Protein AF-A0A961IAD7-F1 (afdb_monomer)

Secondary structure (DSSP, 8-state):
-HHHHHHHHHHHHHHHHHHHHHHHHHHHHHHHHHHHHHHHHHHHHHHHHHHTT-TTPPPGGGSS-HHHHHHHHHHHHHHHHHHHHHTT-HHHHHHHHHHHHHHHHHHHHHHHHHHHHHHHHHHHHHTT-

Solvent-accessible surface area (backbone atoms only — not comparable to full-atom values): 6923 Å² total; per-residue (Å²): 113,69,70,58,54,55,51,51,53,50,51,58,56,48,61,59,45,51,58,50,65,59,45,52,60,53,54,53,57,50,49,56,51,51,62,45,46,72,52,49,54,32,45,53,51,35,51,54,36,47,74,72,68,39,84,78,54,67,54,54,73,71,53,51,60,65,70,58,53,52,51,37,53,48,33,41,51,52,14,49,51,23,40,58,50,14,74,79,43,34,85,73,29,36,61,62,12,49,53,31,41,51,51,24,52,55,48,48,54,59,52,64,47,40,37,57,50,53,53,51,53,58,58,54,58,57,79,76,107

Mean predicted aligned error: 7.11 Å

Sequence (129 aa):
NRTNYDATALIIALDRYILPILILPIACVLSLIQAMLFKIVPFLTWLHLFQSGFGSAPHVRAQIPARLIQLQVLLFLLSLLGLILSLVDATTWFRPAMVMLILNWSCLFGLLLRPGWIYYRIKSQEAST

Foldseek 3Di:
DVVVVVVVVVVVVCVLLPVLVVVLVVLVVVVVVLVVLLVVLLVVLQVVCVVVVNPVRPDSCVQFDPVLVVVLVVLSVQLNVLSVVCNVPSPPRVVVSVVSSVVSVVSSVVRSVRSVVSSVVVVVVVVVD

Radius of gyration: 21.78 Å; Cα contacts (8 Å, |Δi|>4): 88; chains: 1; bounding box: 54×23×69 Å

pLDDT: mean 85.44, std 9.65, range [55.59, 95.56]

Structure (mmCIF, N/CA/C/O backbone):
data_AF-A0A961IAD7-F1
#
_entry.id   AF-A0A961IAD7-F1
#
loop_
_atom_site.group_PDB
_atom_site.id
_atom_site.type_symbol
_atom_site.label_atom_id
_atom_site.label_alt_id
_atom_site.label_comp_id
_atom_site.label_asym_id
_atom_site.label_entity_id
_atom_site.label_seq_id
_atom_site.pdbx_PDB_ins_code
_atom_site.Cartn_x
_atom_site.Cartn_y
_atom_site.Cartn_z
_atom_site.occupancy
_atom_site.B_iso_or_equiv
_atom_site.auth_seq_id
_atom_site.auth_comp_id
_atom_site.auth_asym_id
_atom_site.auth_atom_id
_atom_site.pdbx_PDB_model_num
ATOM 1 N N . ASN A 1 1 ? 22.809 11.027 -40.689 1.00 61.62 1 ASN A N 1
ATOM 2 C CA . ASN A 1 1 ? 21.447 10.446 -40.690 1.00 61.62 1 ASN A CA 1
ATOM 3 C C . ASN A 1 1 ? 21.311 9.268 -39.719 1.00 61.62 1 ASN A C 1
ATOM 5 O O . ASN A 1 1 ? 20.435 9.339 -38.879 1.00 61.62 1 ASN A O 1
ATOM 9 N N . ARG A 1 2 ? 22.197 8.249 -39.729 1.00 62.31 2 ARG A N 1
ATOM 10 C CA . ARG A 1 2 ? 22.192 7.128 -38.747 1.00 62.31 2 ARG A CA 1
ATOM 11 C C . ARG A 1 2 ? 22.160 7.557 -37.269 1.00 62.31 2 ARG A C 1
ATOM 13 O O . ARG A 1 2 ? 21.325 7.074 -36.524 1.00 62.31 2 ARG A O 1
ATOM 20 N N . THR A 1 3 ? 22.963 8.552 -36.898 1.00 66.12 3 THR A N 1
ATOM 2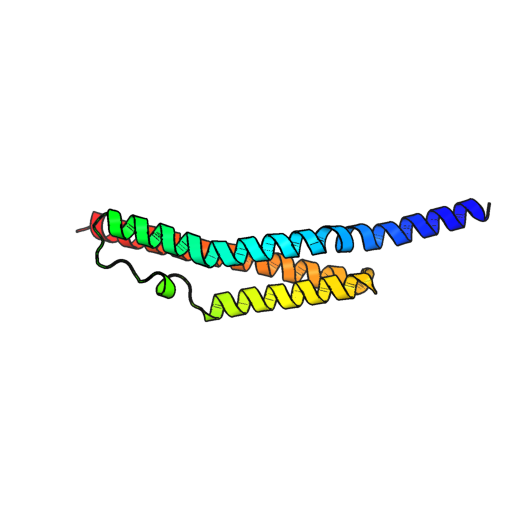1 C CA . THR A 1 3 ? 23.034 9.081 -35.524 1.00 66.12 3 THR A CA 1
ATOM 22 C C . THR A 1 3 ? 21.705 9.634 -34.988 1.00 66.12 3 THR A C 1
ATOM 24 O O . THR A 1 3 ? 21.449 9.540 -33.794 1.00 66.12 3 THR A O 1
ATOM 27 N N . ASN A 1 4 ? 20.829 10.165 -35.854 1.00 71.38 4 ASN A N 1
ATOM 28 C CA . ASN A 1 4 ? 19.493 10.634 -35.455 1.00 71.38 4 ASN A CA 1
ATOM 29 C C . ASN A 1 4 ? 18.497 9.477 -35.254 1.00 71.38 4 ASN A C 1
ATOM 31 O O . ASN A 1 4 ? 17.604 9.572 -34.413 1.00 71.38 4 ASN A O 1
ATOM 35 N N . TYR A 1 5 ? 18.649 8.371 -35.989 1.00 71.00 5 TYR A N 1
ATOM 36 C CA . TYR A 1 5 ? 17.812 7.180 -35.797 1.00 71.00 5 TYR A CA 1
ATOM 37 C C . TYR A 1 5 ? 18.189 6.432 -34.512 1.00 71.00 5 TYR A C 1
ATOM 39 O O . TYR A 1 5 ? 17.307 5.993 -33.780 1.00 71.00 5 TYR A O 1
ATOM 47 N N . ASP A 1 6 ? 19.480 6.377 -34.179 1.00 78.75 6 ASP A N 1
ATOM 48 C CA . ASP A 1 6 ? 19.948 5.759 -32.932 1.00 78.75 6 ASP A CA 1
ATOM 49 C C . ASP A 1 6 ? 19.483 6.559 -31.701 1.00 78.75 6 ASP A C 1
ATOM 51 O O . ASP A 1 6 ? 19.021 5.985 -30.714 1.00 78.75 6 ASP A O 1
ATOM 55 N N . ALA A 1 7 ? 19.516 7.896 -31.782 1.00 79.19 7 ALA A N 1
ATOM 56 C CA . ALA A 1 7 ? 19.036 8.770 -30.711 1.00 79.19 7 ALA A CA 1
ATOM 57 C C . ALA A 1 7 ? 17.518 8.655 -30.485 1.00 79.19 7 ALA A C 1
ATOM 59 O O . ALA A 1 7 ? 17.065 8.594 -29.344 1.00 79.19 7 ALA A O 1
ATOM 60 N N . THR A 1 8 ? 16.719 8.587 -31.553 1.00 81.31 8 THR A N 1
ATOM 61 C CA . THR A 1 8 ? 15.257 8.440 -31.426 1.00 81.31 8 THR A CA 1
ATOM 62 C C . THR A 1 8 ? 14.864 7.066 -30.881 1.00 81.31 8 THR A C 1
ATOM 64 O O . THR A 1 8 ? 13.988 6.987 -30.019 1.00 81.31 8 THR A O 1
ATOM 67 N N . ALA A 1 9 ? 15.552 5.995 -31.289 1.00 80.12 9 ALA A N 1
ATOM 68 C CA . ALA A 1 9 ? 15.349 4.657 -30.732 1.00 80.12 9 ALA A CA 1
ATOM 69 C C . ALA A 1 9 ? 15.685 4.593 -29.231 1.00 80.12 9 ALA A C 1
ATOM 71 O O . ALA A 1 9 ? 14.928 4.004 -28.457 1.00 80.12 9 ALA A O 1
ATOM 72 N N . LEU A 1 10 ? 16.773 5.247 -28.808 1.00 80.81 10 LEU A N 1
ATOM 73 C CA . LEU A 1 10 ? 17.164 5.340 -27.400 1.00 80.81 10 LEU A CA 1
ATOM 74 C C . LEU A 1 10 ? 16.103 6.066 -26.558 1.00 80.81 10 LEU A C 1
ATOM 76 O O . LEU A 1 10 ? 15.742 5.587 -25.487 1.00 80.81 10 LEU A O 1
ATOM 80 N N . ILE A 1 11 ? 15.582 7.197 -27.043 1.00 82.12 11 ILE A N 1
ATOM 81 C CA . ILE A 1 11 ? 14.569 7.991 -26.329 1.00 82.12 11 ILE A CA 1
ATOM 82 C C . ILE A 1 11 ? 13.275 7.187 -26.145 1.00 82.12 11 ILE A C 1
ATOM 84 O O . ILE A 1 11 ? 12.723 7.156 -25.048 1.00 82.12 11 ILE A O 1
ATOM 88 N N . ILE A 1 12 ? 12.822 6.488 -27.190 1.00 79.88 12 ILE A N 1
ATOM 89 C CA . ILE A 1 12 ? 11.610 5.653 -27.141 1.00 79.88 12 ILE A CA 1
ATOM 90 C C . ILE A 1 12 ? 11.795 4.458 -26.196 1.00 79.88 12 ILE A C 1
ATOM 92 O O . ILE A 1 12 ? 10.866 4.080 -25.481 1.00 79.88 12 ILE A O 1
ATOM 96 N N . ALA A 1 13 ? 12.986 3.854 -26.185 1.00 77.56 13 ALA A N 1
ATOM 97 C CA . ALA A 1 13 ? 13.301 2.783 -25.249 1.00 77.56 13 ALA A CA 1
ATOM 98 C C . ALA A 1 13 ? 13.296 3.301 -23.805 1.00 77.56 13 ALA A C 1
ATOM 100 O O . ALA A 1 13 ? 12.671 2.686 -22.947 1.00 77.56 13 ALA A O 1
ATOM 101 N N . LEU A 1 14 ? 13.927 4.451 -23.550 1.00 80.75 14 LEU A N 1
ATOM 102 C CA . LEU A 1 14 ? 13.983 5.065 -22.226 1.00 80.75 14 LEU A CA 1
ATOM 103 C C . LEU A 1 14 ? 12.578 5.380 -21.690 1.00 80.75 14 LEU A C 1
ATOM 105 O O . LEU A 1 14 ? 12.274 5.025 -20.552 1.00 80.75 14 LEU A O 1
ATOM 109 N N . ASP A 1 15 ? 11.705 5.955 -22.522 1.00 84.25 15 ASP A N 1
ATOM 110 C CA . ASP A 1 15 ? 10.328 6.326 -22.162 1.00 84.25 15 ASP A CA 1
ATOM 111 C C . ASP A 1 15 ? 9.523 5.162 -21.551 1.00 84.25 15 ASP A C 1
ATOM 113 O O . ASP A 1 15 ? 8.832 5.332 -20.544 1.00 84.25 15 ASP A O 1
ATOM 117 N N . ARG A 1 16 ? 9.697 3.935 -22.067 1.00 83.75 16 ARG A N 1
ATOM 118 C CA . ARG A 1 16 ? 9.008 2.743 -21.535 1.00 83.75 16 ARG A CA 1
ATOM 119 C C . ARG A 1 16 ? 9.397 2.375 -20.107 1.00 83.75 16 ARG A C 1
ATOM 121 O O . ARG A 1 16 ? 8.570 1.806 -19.395 1.00 83.75 16 ARG A O 1
ATOM 128 N N . TYR A 1 17 ? 10.630 2.657 -19.692 1.00 88.06 17 TYR A N 1
ATOM 129 C CA . TYR A 1 17 ? 11.154 2.214 -18.396 1.00 88.06 17 TYR A CA 1
ATOM 130 C C . TYR A 1 17 ? 11.153 3.315 -17.331 1.00 88.06 17 TYR A C 1
ATOM 132 O O . TYR A 1 17 ? 11.226 2.996 -16.143 1.00 88.06 17 TYR A O 1
ATOM 140 N N . ILE A 1 18 ? 10.999 4.590 -17.715 1.00 89.69 18 ILE A N 1
ATOM 141 C CA . ILE A 1 18 ? 10.956 5.721 -16.769 1.00 89.69 18 ILE A CA 1
ATOM 142 C C . ILE A 1 18 ? 9.867 5.517 -15.703 1.00 89.69 18 ILE A C 1
ATOM 144 O O . ILE A 1 18 ? 10.131 5.676 -14.510 1.00 89.69 18 ILE A O 1
ATOM 148 N N . LEU A 1 19 ? 8.653 5.133 -16.112 1.00 90.50 19 LEU A N 1
ATOM 149 C CA . LEU A 1 19 ? 7.519 4.982 -15.194 1.00 90.50 19 LEU A CA 1
ATOM 150 C C . LEU A 1 19 ? 7.715 3.848 -14.166 1.00 90.50 19 LEU A C 1
ATOM 152 O O . LEU A 1 19 ? 7.594 4.132 -12.972 1.00 90.50 19 LEU A O 1
ATOM 156 N N . PRO A 1 20 ? 8.049 2.599 -14.555 1.00 91.38 20 PRO A N 1
ATOM 157 C CA . PRO A 1 20 ? 8.389 1.543 -13.600 1.00 91.38 20 PRO A CA 1
ATOM 158 C C . PRO A 1 20 ? 9.471 1.938 -12.591 1.00 91.38 20 PRO A C 1
ATOM 160 O O . PRO A 1 20 ? 9.307 1.708 -11.391 1.00 91.38 20 PRO A O 1
ATOM 163 N N . ILE A 1 21 ? 10.555 2.561 -13.072 1.00 92.50 21 ILE A N 1
ATOM 164 C CA . ILE A 1 21 ? 11.709 2.952 -12.251 1.00 92.50 21 ILE A CA 1
ATOM 165 C C . ILE A 1 21 ? 11.307 3.986 -11.197 1.00 92.50 21 ILE A C 1
ATOM 167 O O . ILE A 1 21 ? 11.757 3.900 -10.056 1.00 92.50 21 ILE A O 1
ATOM 171 N N . LEU A 1 22 ? 10.443 4.938 -11.553 1.00 93.19 22 LEU A N 1
ATOM 172 C CA . LEU A 1 22 ? 9.966 5.961 -10.625 1.00 93.19 22 LEU A CA 1
ATOM 173 C C . LEU A 1 22 ? 8.945 5.408 -9.619 1.00 93.19 22 LEU A C 1
ATOM 175 O O . LEU A 1 22 ? 8.982 5.748 -8.437 1.00 93.19 22 LEU A O 1
ATOM 179 N N . ILE A 1 23 ? 8.024 4.558 -10.076 1.00 93.88 23 ILE A N 1
ATOM 180 C CA . ILE A 1 23 ? 6.904 4.072 -9.259 1.00 93.88 23 ILE A CA 1
ATOM 181 C C . ILE A 1 23 ? 7.365 3.047 -8.221 1.00 93.88 23 ILE A C 1
ATOM 183 O O . ILE A 1 23 ? 6.849 3.048 -7.104 1.00 93.88 23 ILE A O 1
ATOM 187 N N . LEU A 1 24 ? 8.336 2.192 -8.548 1.00 93.69 24 LEU A N 1
ATOM 188 C CA . LEU A 1 24 ? 8.822 1.139 -7.655 1.00 93.69 24 LEU A CA 1
ATOM 189 C C . LEU A 1 24 ? 9.279 1.648 -6.264 1.00 93.69 24 LEU A C 1
ATOM 191 O O . LEU A 1 24 ? 8.763 1.146 -5.259 1.00 93.69 24 LEU A O 1
ATOM 195 N N . PRO A 1 25 ? 10.185 2.641 -6.141 1.00 94.44 25 PRO A N 1
ATOM 196 C CA . PRO A 1 25 ? 10.601 3.155 -4.836 1.00 94.44 25 PRO A CA 1
ATOM 197 C C . PRO A 1 25 ? 9.458 3.863 -4.101 1.00 94.44 25 PRO A C 1
ATOM 199 O O . PRO A 1 25 ? 9.322 3.705 -2.887 1.00 94.44 25 PRO A O 1
ATOM 202 N N . ILE A 1 26 ? 8.594 4.587 -4.821 1.00 94.56 26 ILE A N 1
ATOM 203 C CA . ILE A 1 26 ? 7.421 5.250 -4.236 1.00 94.56 26 ILE A CA 1
ATOM 204 C C . ILE A 1 26 ? 6.477 4.207 -3.630 1.00 94.56 26 ILE A C 1
ATOM 206 O O . ILE A 1 26 ? 6.066 4.338 -2.478 1.00 94.56 26 ILE A O 1
ATOM 210 N N . ALA A 1 27 ? 6.175 3.137 -4.366 1.00 93.12 27 ALA A N 1
ATOM 211 C CA . ALA A 1 27 ? 5.345 2.039 -3.884 1.00 93.12 27 ALA A CA 1
ATOM 212 C C . ALA A 1 27 ? 5.952 1.372 -2.637 1.00 93.12 27 ALA A C 1
ATOM 214 O O . ALA A 1 27 ? 5.222 1.062 -1.695 1.00 93.12 27 ALA A O 1
ATOM 215 N N . CYS A 1 28 ? 7.279 1.216 -2.593 1.00 91.94 28 CYS A N 1
ATOM 216 C CA . CYS A 1 28 ? 7.989 0.680 -1.433 1.00 91.94 28 CYS A CA 1
ATOM 217 C C . CYS A 1 28 ? 7.819 1.571 -0.191 1.00 91.94 28 CYS A C 1
ATOM 219 O O . CYS A 1 28 ? 7.372 1.091 0.853 1.00 91.94 28 CYS A O 1
ATOM 221 N N . VAL A 1 29 ? 8.077 2.878 -0.302 1.00 94.88 29 VAL A N 1
ATOM 222 C CA . VAL A 1 29 ? 7.903 3.823 0.817 1.00 94.88 29 VAL A CA 1
ATOM 223 C C . VAL A 1 29 ? 6.448 3.864 1.280 1.00 94.88 29 VAL A C 1
ATOM 225 O O . VAL A 1 29 ? 6.168 3.794 2.479 1.00 94.88 29 VAL A O 1
ATOM 228 N N . LEU A 1 30 ? 5.503 3.918 0.340 1.00 92.62 30 LEU A N 1
ATOM 229 C CA . LEU A 1 30 ? 4.085 3.938 0.676 1.00 92.62 30 LEU A CA 1
ATOM 230 C C . LEU A 1 30 ? 3.640 2.652 1.390 1.00 92.62 30 LEU A C 1
ATOM 232 O O . LEU A 1 30 ? 2.788 2.728 2.270 1.00 92.62 30 LEU A O 1
ATOM 236 N N . SER A 1 31 ? 4.237 1.493 1.097 1.00 91.94 31 SER A N 1
ATOM 237 C CA . SER A 1 31 ? 3.931 0.240 1.804 1.00 91.94 31 SER A CA 1
ATOM 238 C C . SER A 1 31 ? 4.279 0.291 3.297 1.00 91.94 31 SER A C 1
ATOM 240 O O . SER A 1 31 ? 3.521 -0.206 4.134 1.00 91.94 31 SER A O 1
ATOM 242 N N . LEU A 1 32 ? 5.373 0.970 3.657 1.00 92.06 32 LEU A N 1
ATOM 243 C CA . LEU A 1 32 ? 5.754 1.176 5.055 1.00 92.06 32 LEU A CA 1
ATOM 244 C C . LEU A 1 32 ? 4.718 2.047 5.770 1.00 92.06 32 LEU A C 1
ATOM 246 O O . LEU A 1 32 ? 4.299 1.740 6.888 1.00 92.06 32 LEU A O 1
ATOM 250 N N . ILE A 1 33 ? 4.253 3.100 5.093 1.00 93.00 33 ILE A N 1
ATOM 251 C CA . ILE A 1 33 ? 3.193 3.976 5.602 1.00 93.00 33 ILE A CA 1
ATOM 252 C C . ILE A 1 33 ? 1.892 3.182 5.784 1.00 93.00 33 ILE A C 1
ATOM 254 O O . ILE A 1 33 ? 1.253 3.293 6.829 1.00 93.00 33 ILE A O 1
ATOM 258 N N . GLN A 1 34 ? 1.527 2.321 4.830 1.00 90.94 34 GLN A N 1
ATOM 259 C CA . GLN A 1 34 ? 0.348 1.453 4.932 1.00 90.94 34 GLN A CA 1
ATOM 260 C C . GLN A 1 34 ? 0.407 0.536 6.161 1.00 90.94 34 GLN A C 1
ATOM 262 O O . GLN A 1 34 ? -0.569 0.446 6.911 1.00 90.94 34 GLN A O 1
ATOM 267 N N . ALA A 1 35 ? 1.557 -0.092 6.418 1.00 88.88 35 ALA A N 1
ATOM 268 C CA . ALA A 1 35 ? 1.747 -0.946 7.589 1.00 88.88 35 ALA A CA 1
ATOM 269 C C . ALA A 1 35 ? 1.536 -0.183 8.911 1.00 88.88 35 ALA A C 1
ATOM 271 O O . ALA A 1 35 ? 0.991 -0.737 9.872 1.00 88.88 35 ALA A O 1
ATOM 272 N N . MET A 1 36 ? 1.925 1.094 8.956 1.00 92.25 36 MET A N 1
ATOM 273 C CA . MET A 1 36 ? 1.695 1.956 10.118 1.00 92.25 36 MET A CA 1
ATOM 274 C C . MET A 1 36 ? 0.238 2.404 10.229 1.00 92.25 36 MET A C 1
ATOM 276 O O . MET A 1 36 ? -0.307 2.403 11.333 1.00 92.25 36 MET A O 1
ATOM 280 N N . LEU A 1 37 ? -0.434 2.706 9.115 1.00 90.69 37 LEU A N 1
ATOM 281 C CA . LEU A 1 37 ? -1.851 3.085 9.115 1.00 90.69 37 LEU A CA 1
ATOM 282 C C . LEU A 1 37 ? -2.743 1.996 9.722 1.00 90.69 37 LEU A C 1
ATOM 284 O O . LEU A 1 37 ? -3.613 2.312 10.535 1.00 90.69 37 LEU A O 1
ATOM 288 N N . PHE A 1 38 ? -2.481 0.718 9.426 1.00 87.38 38 PHE A N 1
ATOM 289 C CA . PHE A 1 38 ? -3.219 -0.398 10.033 1.00 87.38 38 PHE A CA 1
ATOM 290 C C . PHE A 1 38 ? -3.051 -0.517 11.549 1.00 87.38 38 PHE A C 1
ATOM 292 O O . PHE A 1 38 ? -3.865 -1.170 12.198 1.00 87.38 38 PHE A O 1
ATOM 299 N N . LYS A 1 39 ? -2.017 0.097 12.127 1.00 86.25 39 LYS A N 1
ATOM 300 C CA . LYS A 1 39 ? -1.825 0.156 13.580 1.00 86.25 39 LYS A CA 1
ATOM 301 C C . LYS A 1 39 ? -2.405 1.437 14.169 1.00 86.25 39 LYS A C 1
ATOM 303 O O . LYS A 1 39 ? -3.110 1.379 15.171 1.00 86.25 39 LYS A O 1
ATOM 308 N N . ILE A 1 40 ? -2.125 2.577 13.542 1.00 89.69 40 ILE A N 1
ATOM 309 C CA . ILE A 1 40 ? -2.442 3.907 14.072 1.00 89.69 40 ILE A CA 1
ATOM 310 C C . ILE A 1 40 ? -3.943 4.200 13.994 1.00 89.69 40 ILE A C 1
ATOM 312 O O . ILE A 1 40 ? -4.521 4.642 14.982 1.00 89.69 40 ILE A O 1
ATOM 316 N N . VAL A 1 41 ? -4.603 3.928 12.864 1.00 90.25 41 VAL A N 1
ATOM 317 C CA . VAL A 1 41 ? -6.031 4.252 12.680 1.00 90.25 41 VAL A CA 1
ATOM 318 C C . VAL A 1 41 ? -6.943 3.528 13.682 1.00 90.25 41 VAL A C 1
ATOM 320 O O . VAL A 1 41 ? -7.731 4.204 14.353 1.00 90.25 41 VAL A O 1
ATOM 323 N N . PRO A 1 42 ? -6.856 2.195 13.862 1.00 85.69 42 PRO A N 1
ATOM 324 C CA . PRO A 1 42 ? -7.696 1.527 14.852 1.00 85.69 42 PRO A CA 1
ATOM 325 C C . PRO A 1 42 ? -7.291 1.879 16.291 1.00 85.69 42 PRO A C 1
ATOM 327 O O . PRO A 1 42 ? -8.151 1.916 17.170 1.00 85.69 42 PRO A O 1
ATOM 330 N N . PHE A 1 43 ? -6.014 2.201 16.542 1.00 88.06 43 PHE A N 1
ATOM 331 C CA . PHE A 1 43 ? -5.561 2.693 17.845 1.00 88.06 43 PHE A CA 1
ATOM 332 C C . PHE A 1 43 ? -6.195 4.043 18.199 1.00 88.06 43 PHE A C 1
ATOM 334 O O . PHE A 1 43 ? -6.757 4.173 19.281 1.00 88.06 43 PHE A O 1
ATOM 341 N N . LEU A 1 44 ? -6.166 5.020 17.289 1.00 87.50 44 LEU A N 1
ATOM 342 C CA . LEU A 1 44 ? -6.782 6.334 17.503 1.00 87.50 44 LEU A CA 1
ATOM 343 C C . LEU A 1 44 ? -8.295 6.223 17.688 1.00 87.50 44 LEU A C 1
ATOM 345 O O . LEU A 1 44 ? -8.859 6.860 18.573 1.00 87.50 44 LEU A O 1
ATOM 349 N N . THR A 1 45 ? -8.944 5.376 16.887 1.00 85.50 45 THR A N 1
ATOM 350 C CA . THR A 1 45 ? -10.387 5.130 16.997 1.00 85.50 45 THR A CA 1
ATOM 351 C C . THR A 1 45 ? -10.734 4.543 18.364 1.00 85.50 45 THR A C 1
ATOM 353 O O . THR A 1 45 ? -11.658 5.008 19.027 1.00 85.50 45 THR A O 1
ATOM 356 N N . TRP A 1 46 ? -9.966 3.551 18.816 1.00 86.19 46 TRP A N 1
ATOM 357 C CA . TRP A 1 46 ? -10.131 2.959 20.140 1.00 86.19 46 TRP A CA 1
ATOM 358 C C . TRP A 1 46 ? 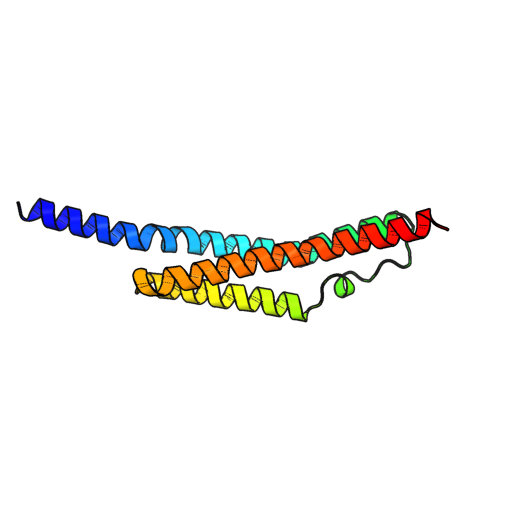-9.852 3.959 21.269 1.00 86.19 46 TRP A C 1
ATOM 360 O O . TRP A 1 46 ? -10.660 4.061 22.187 1.00 86.19 46 TRP A O 1
ATOM 370 N N . LEU A 1 47 ? -8.759 4.725 21.188 1.00 86.75 47 LEU A N 1
ATOM 371 C CA . LEU A 1 47 ? -8.378 5.711 22.202 1.00 86.75 47 LEU A CA 1
ATOM 372 C C . LEU A 1 47 ? -9.466 6.774 22.367 1.00 86.75 47 LEU A C 1
ATOM 374 O O . LEU A 1 47 ? -9.836 7.110 23.489 1.00 86.75 47 LEU A O 1
ATOM 378 N N . HIS A 1 48 ? -10.006 7.265 21.253 1.00 85.06 48 HIS A N 1
ATOM 379 C CA . HIS A 1 48 ? -11.057 8.271 21.273 1.00 85.06 48 HIS A CA 1
ATOM 380 C C . HIS A 1 48 ? -12.353 7.731 21.894 1.00 85.06 48 HIS A C 1
ATOM 382 O O . HIS A 1 48 ? -12.975 8.420 22.701 1.00 85.06 48 HIS A O 1
ATOM 388 N N . LEU A 1 49 ? -12.739 6.488 21.578 1.00 82.62 49 LEU A N 1
ATOM 389 C CA . LEU A 1 49 ? -13.890 5.834 22.211 1.00 82.62 49 LEU A CA 1
ATOM 390 C C . LEU A 1 49 ? -13.666 5.617 23.715 1.00 82.62 49 LEU A C 1
ATOM 392 O O . LEU A 1 49 ? -14.551 5.914 24.513 1.00 82.62 49 LEU A O 1
ATOM 396 N N . PHE A 1 50 ? -12.473 5.164 24.105 1.00 83.25 50 PHE A N 1
ATOM 397 C CA . PHE A 1 50 ? -12.114 4.935 25.504 1.00 83.25 50 PHE A CA 1
ATOM 398 C C . PHE A 1 50 ? -12.156 6.232 26.327 1.00 83.25 50 PHE A C 1
ATOM 400 O O . PHE A 1 50 ? -12.741 6.262 27.406 1.00 83.25 50 PHE A O 1
ATOM 407 N N . GLN A 1 51 ? -11.601 7.325 25.792 1.00 83.81 51 GLN A N 1
ATOM 408 C CA . GLN A 1 51 ? -11.646 8.650 26.425 1.00 83.81 51 GLN A CA 1
ATOM 409 C C . GLN A 1 51 ? -13.063 9.228 26.508 1.00 83.81 51 GLN A C 1
ATOM 411 O O . GLN A 1 51 ? -13.356 9.982 27.429 1.00 83.81 51 GLN A O 1
ATOM 416 N N . SER A 1 52 ? -13.944 8.865 25.574 1.00 80.12 52 SER A N 1
ATOM 417 C CA . SER A 1 52 ? -15.344 9.307 25.564 1.00 80.12 52 SER A CA 1
ATOM 418 C C . SER A 1 52 ? -16.220 8.580 26.597 1.00 80.12 52 SER A C 1
ATOM 420 O O . SER A 1 52 ? -17.410 8.856 26.677 1.00 80.12 52 SER A O 1
ATOM 422 N N . GLY A 1 53 ? -15.654 7.659 27.387 1.00 70.94 53 GLY A N 1
ATOM 423 C CA . GLY A 1 53 ? -16.386 6.879 28.389 1.00 70.94 53 GLY A CA 1
ATOM 424 C C . GLY A 1 53 ? -16.967 5.563 27.861 1.00 70.94 53 GLY A C 1
ATOM 425 O O . GLY A 1 53 ? -17.586 4.823 28.624 1.00 70.94 53 GLY A O 1
ATOM 426 N N . PHE A 1 54 ? -16.725 5.213 26.590 1.00 67.50 54 PHE A N 1
ATOM 427 C CA . PHE A 1 54 ? -17.217 3.973 25.980 1.00 67.50 54 PHE A CA 1
ATOM 428 C C . PHE A 1 54 ? -16.314 2.792 26.350 1.00 67.50 54 PHE A C 1
ATOM 430 O O . PHE A 1 54 ? -15.491 2.324 25.560 1.00 67.50 54 PHE A O 1
ATOM 437 N N . GLY A 1 55 ? -16.476 2.283 27.575 1.00 58.25 55 GLY A N 1
ATOM 438 C CA . GLY A 1 55 ? -15.745 1.115 28.094 1.00 58.25 55 GLY A CA 1
ATOM 439 C C . GLY A 1 55 ? -15.990 -0.194 27.323 1.00 58.25 55 GLY A C 1
ATOM 440 O O . GLY A 1 55 ? -15.254 -1.161 27.503 1.00 58.25 55 GLY A O 1
ATOM 441 N N . SER A 1 56 ? -16.986 -0.224 26.432 1.00 57.66 56 SER A N 1
ATOM 442 C CA . SER A 1 56 ? -17.331 -1.335 25.533 1.00 57.66 56 SER A CA 1
ATOM 443 C C . SER A 1 56 ? -16.684 -1.232 24.142 1.00 57.66 56 SER A C 1
ATOM 445 O O . SER A 1 56 ? -17.039 -1.995 23.238 1.00 57.66 56 SER A O 1
ATOM 447 N N . ALA A 1 57 ? -15.741 -0.303 23.939 1.00 61.31 57 ALA A N 1
ATOM 448 C CA . ALA A 1 57 ? -15.083 -0.110 22.652 1.00 61.31 57 ALA A CA 1
ATOM 449 C C . ALA A 1 57 ? -14.438 -1.419 22.148 1.00 61.31 57 ALA A C 1
ATOM 451 O O . ALA A 1 57 ? -13.641 -2.037 22.865 1.00 61.31 57 ALA A O 1
ATOM 452 N N . PRO A 1 58 ? -14.733 -1.851 20.905 1.00 64.25 58 PRO A N 1
ATOM 453 C CA . PRO A 1 58 ? -14.158 -3.067 20.359 1.00 64.25 58 PRO A CA 1
ATOM 454 C C . PRO A 1 58 ? -12.635 -2.953 20.341 1.00 64.25 58 PRO A C 1
ATOM 456 O O . PRO A 1 58 ? -12.067 -1.951 19.889 1.00 64.25 58 PRO A O 1
ATOM 459 N N . HIS A 1 59 ? -11.984 -4.004 20.842 1.00 70.94 59 HIS A N 1
ATOM 460 C CA . HIS A 1 59 ? -10.532 -4.103 20.914 1.00 70.94 59 HIS A CA 1
ATOM 461 C C . HIS A 1 59 ? -9.908 -3.748 19.556 1.00 70.94 59 HIS A C 1
ATOM 463 O O . HIS A 1 59 ? -10.439 -4.134 18.516 1.00 70.94 59 HIS A O 1
ATOM 469 N N . VAL A 1 60 ? -8.765 -3.057 19.548 1.00 69.56 60 VAL A N 1
ATOM 470 C CA . VAL A 1 60 ? -8.083 -2.554 18.331 1.00 69.56 60 VAL A CA 1
ATOM 471 C C . VAL A 1 60 ? -7.988 -3.618 17.220 1.00 69.56 60 VAL A C 1
ATOM 473 O O . VAL A 1 60 ? -8.213 -3.333 16.047 1.00 69.56 60 VAL A O 1
ATOM 476 N N . ARG A 1 61 ? -7.731 -4.881 17.595 1.00 67.69 61 ARG A N 1
ATOM 477 C CA . ARG A 1 61 ? -7.632 -6.036 16.679 1.00 67.69 61 ARG A CA 1
ATOM 478 C C . ARG A 1 61 ? -8.962 -6.510 16.077 1.00 67.69 61 ARG A C 1
ATOM 480 O O . ARG A 1 61 ? -8.942 -7.227 15.084 1.00 67.69 61 ARG A O 1
ATOM 487 N N . ALA A 1 62 ? -10.094 -6.147 16.667 1.00 71.50 62 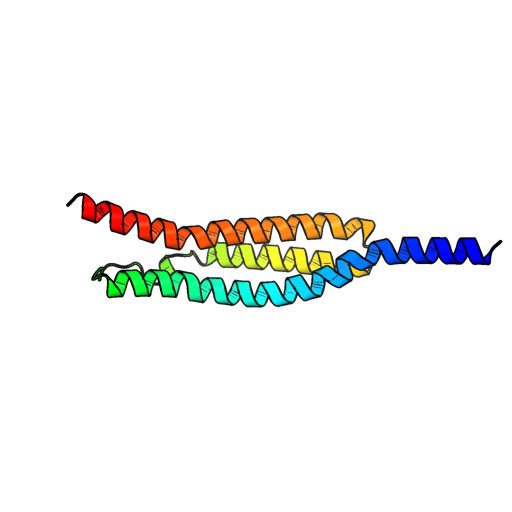ALA A N 1
ATOM 488 C CA . ALA A 1 62 ? -11.425 -6.511 16.188 1.00 71.50 62 ALA A CA 1
ATOM 489 C C . ALA A 1 62 ? -11.959 -5.539 15.121 1.00 71.50 62 ALA A C 1
ATOM 491 O O . ALA A 1 62 ? -12.886 -5.883 14.393 1.00 71.50 62 ALA A O 1
ATOM 492 N N . GLN A 1 63 ? -11.374 -4.341 14.999 1.00 76.06 63 GLN A N 1
ATOM 493 C CA . GLN A 1 63 ? -11.862 -3.303 14.081 1.00 76.06 63 GLN A CA 1
ATOM 494 C C . GLN A 1 63 ? -11.509 -3.583 12.612 1.00 76.06 63 GLN A C 1
ATOM 496 O O . GLN A 1 63 ? -12.254 -3.199 11.711 1.00 76.06 63 GLN A O 1
ATOM 501 N N . ILE A 1 64 ? -10.392 -4.277 12.358 1.00 81.81 64 ILE A N 1
ATOM 502 C CA . ILE A 1 64 ? -9.957 -4.664 11.011 1.00 81.81 64 ILE A CA 1
ATOM 503 C C . ILE A 1 64 ? -9.634 -6.165 11.009 1.00 81.81 64 ILE A C 1
ATOM 505 O O . ILE A 1 64 ? -8.735 -6.597 11.730 1.00 81.81 64 ILE A O 1
ATOM 509 N N . PRO A 1 65 ? -10.328 -6.987 10.202 1.00 85.31 65 PRO A N 1
ATOM 510 C CA . PRO A 1 65 ? -10.089 -8.424 10.184 1.00 85.31 65 PRO A CA 1
ATOM 511 C C . PRO A 1 65 ? -8.731 -8.750 9.550 1.00 85.31 65 PRO A C 1
ATOM 513 O O . PRO A 1 65 ? -8.437 -8.335 8.427 1.00 85.31 65 PRO A O 1
ATOM 516 N N . ALA A 1 66 ? -7.939 -9.581 10.234 1.00 86.50 66 ALA A N 1
ATOM 517 C CA . ALA A 1 66 ? -6.595 -9.974 9.798 1.00 86.50 66 ALA A CA 1
ATOM 518 C C . ALA A 1 66 ? -6.559 -10.577 8.382 1.00 86.50 66 ALA A C 1
ATOM 520 O O . ALA A 1 66 ? -5.625 -10.318 7.629 1.00 86.50 66 ALA A O 1
ATOM 521 N N . ARG A 1 67 ? -7.603 -11.319 7.984 1.00 88.38 67 ARG A N 1
ATOM 522 C CA . ARG A 1 67 ? -7.714 -11.917 6.640 1.00 88.38 67 ARG A CA 1
ATOM 523 C C . ARG A 1 67 ? -7.700 -10.872 5.522 1.00 88.38 67 ARG A C 1
ATOM 525 O O . ARG A 1 67 ? -7.118 -11.114 4.472 1.00 88.38 67 ARG A O 1
ATOM 532 N N . LEU A 1 68 ? -8.325 -9.712 5.734 1.00 88.12 68 LEU A N 1
ATOM 533 C CA . LEU A 1 68 ? -8.352 -8.664 4.710 1.00 88.12 68 LEU A CA 1
ATOM 534 C C . LEU A 1 68 ? -7.038 -7.888 4.653 1.00 88.12 68 LEU A C 1
ATOM 536 O O . LEU A 1 68 ? -6.626 -7.493 3.569 1.00 88.12 68 LEU A O 1
ATOM 540 N N . ILE A 1 69 ? -6.355 -7.733 5.791 1.00 88.69 69 ILE A N 1
ATOM 541 C CA . ILE A 1 69 ? -4.988 -7.197 5.823 1.00 88.69 69 ILE A CA 1
ATOM 542 C C . ILE A 1 69 ? -4.056 -8.130 5.036 1.00 88.69 69 ILE A C 1
ATOM 544 O O . ILE A 1 69 ? -3.295 -7.668 4.195 1.00 88.69 69 ILE A O 1
ATOM 548 N N . GLN A 1 70 ? -4.158 -9.447 5.241 1.00 90.94 70 GLN A N 1
ATOM 549 C CA . GLN A 1 70 ? -3.379 -10.437 4.487 1.00 90.94 70 GLN A CA 1
ATOM 550 C C . GLN A 1 70 ? -3.665 -10.383 2.981 1.00 90.94 70 GLN A C 1
ATOM 552 O O . GLN A 1 70 ? -2.728 -10.421 2.189 1.00 90.94 70 GLN A O 1
ATOM 557 N N . LEU A 1 71 ? -4.936 -10.253 2.580 1.00 92.19 71 LEU A N 1
ATOM 558 C CA . LEU A 1 71 ? -5.314 -10.099 1.172 1.00 92.19 71 LEU A CA 1
ATOM 559 C C . LEU A 1 71 ? -4.727 -8.819 0.557 1.00 92.19 71 LEU A C 1
ATOM 561 O O . LEU A 1 71 ? -4.225 -8.852 -0.562 1.00 92.19 71 LEU A O 1
ATOM 565 N N . GLN A 1 72 ? -4.768 -7.706 1.290 1.00 92.94 72 GLN A N 1
ATOM 566 C CA . GLN A 1 72 ? -4.213 -6.425 0.854 1.00 92.94 72 GLN A CA 1
ATOM 567 C C . GLN A 1 72 ? -2.687 -6.507 0.685 1.00 92.94 72 GLN A C 1
ATOM 569 O O . GLN A 1 72 ? -2.162 -6.131 -0.360 1.00 92.94 72 GLN A O 1
ATOM 574 N N . VAL A 1 73 ? -1.982 -7.110 1.644 1.00 92.19 73 VAL A N 1
ATOM 575 C CA . VAL A 1 73 ? -0.537 -7.368 1.528 1.00 92.19 73 VAL A CA 1
ATOM 576 C C . VAL A 1 73 ? -0.229 -8.284 0.341 1.00 92.19 73 VAL A C 1
ATOM 578 O O . VAL A 1 73 ? 0.717 -8.022 -0.395 1.00 92.19 73 VAL A O 1
ATOM 581 N N . LEU A 1 74 ? -1.034 -9.323 0.105 1.00 94.06 74 LEU A N 1
ATOM 582 C CA . LEU A 1 74 ? -0.865 -10.209 -1.048 1.00 94.06 74 LEU A CA 1
ATOM 583 C C . LEU A 1 74 ? -1.027 -9.455 -2.378 1.00 94.06 74 LEU A C 1
ATOM 585 O O . LEU A 1 74 ? -0.195 -9.612 -3.268 1.00 94.06 74 LEU A O 1
ATOM 589 N N . LEU A 1 75 ? -2.053 -8.606 -2.504 1.00 93.19 75 LEU A N 1
ATOM 590 C CA . LEU A 1 75 ? -2.266 -7.742 -3.674 1.00 93.19 75 LEU A CA 1
ATOM 591 C C . LEU A 1 75 ? -1.069 -6.812 -3.917 1.00 93.19 75 LEU A C 1
ATOM 593 O O . LEU A 1 75 ? -0.637 -6.652 -5.059 1.00 93.19 75 LEU A O 1
ATOM 597 N N . PHE A 1 76 ? -0.507 -6.237 -2.851 1.00 94.88 76 PHE A N 1
ATOM 598 C CA . PHE A 1 76 ? 0.699 -5.417 -2.940 1.00 94.88 76 PHE A CA 1
ATOM 599 C C . PHE A 1 76 ? 1.936 -6.223 -3.362 1.00 94.88 76 PHE A C 1
ATOM 601 O O . PHE A 1 76 ? 2.715 -5.768 -4.191 1.00 94.88 76 PHE A O 1
ATOM 608 N N . LEU A 1 77 ? 2.126 -7.435 -2.838 1.00 94.75 77 LEU A N 1
ATOM 609 C CA . LEU A 1 77 ? 3.247 -8.289 -3.243 1.00 94.75 77 LEU A CA 1
ATOM 610 C C . LEU A 1 77 ? 3.149 -8.693 -4.720 1.00 94.75 77 LEU A C 1
ATOM 612 O O . LEU A 1 77 ? 4.160 -8.693 -5.421 1.00 94.75 77 LEU A O 1
ATOM 616 N N . LEU A 1 78 ? 1.941 -8.983 -5.210 1.00 95.56 78 LEU A N 1
ATOM 617 C CA . LEU A 1 78 ? 1.703 -9.271 -6.626 1.00 95.56 78 LEU A CA 1
ATOM 618 C C . LEU A 1 78 ? 1.974 -8.049 -7.512 1.00 95.56 78 LEU A C 1
ATOM 620 O O . LEU A 1 78 ? 2.595 -8.190 -8.568 1.00 95.56 78 LEU A O 1
ATOM 624 N N . SER A 1 79 ? 1.559 -6.849 -7.090 1.00 94.94 79 SER A N 1
ATOM 625 C CA . SER A 1 79 ? 1.860 -5.623 -7.838 1.00 94.94 79 SER A CA 1
ATOM 626 C C . SER A 1 79 ? 3.354 -5.302 -7.838 1.00 94.94 79 SER A C 1
ATOM 628 O O . SER A 1 79 ? 3.892 -4.921 -8.877 1.00 94.94 79 SER A O 1
ATOM 630 N N . LEU A 1 80 ? 4.039 -5.515 -6.712 1.00 95.12 80 LEU A N 1
ATOM 631 C CA . LEU A 1 80 ? 5.480 -5.327 -6.588 1.00 95.12 80 LEU A CA 1
ATOM 632 C C . LEU A 1 80 ? 6.245 -6.295 -7.494 1.00 95.12 80 LEU A C 1
ATOM 634 O O . LEU A 1 80 ? 7.141 -5.872 -8.220 1.00 95.12 80 LEU A O 1
ATOM 638 N N . LEU A 1 81 ? 5.859 -7.573 -7.503 1.00 95.38 81 LEU A N 1
ATOM 639 C CA . LEU A 1 81 ? 6.447 -8.571 -8.394 1.00 95.38 81 LEU A CA 1
ATOM 640 C C . LEU A 1 81 ? 6.247 -8.182 -9.865 1.00 95.38 81 LEU A C 1
ATOM 642 O O . LEU A 1 81 ? 7.198 -8.220 -10.642 1.00 95.38 81 LEU A O 1
ATOM 646 N N . GLY A 1 82 ? 5.043 -7.740 -10.237 1.00 94.00 82 GLY A N 1
ATOM 647 C CA . GLY A 1 82 ? 4.761 -7.243 -11.584 1.00 94.00 82 GLY A CA 1
ATOM 648 C C . GLY A 1 82 ? 5.592 -6.008 -11.959 1.00 94.00 82 GLY A C 1
ATOM 649 O O . GLY A 1 82 ? 6.100 -5.935 -13.076 1.00 94.00 82 GLY A O 1
ATOM 650 N N . LEU A 1 83 ? 5.789 -5.066 -11.029 1.00 94.06 83 LEU A N 1
ATOM 651 C CA . LEU A 1 83 ? 6.647 -3.894 -11.242 1.00 94.06 83 LEU A CA 1
ATOM 652 C C . LEU A 1 83 ? 8.114 -4.297 -11.437 1.00 94.06 83 LEU A C 1
ATOM 654 O O . LEU A 1 83 ? 8.766 -3.769 -12.334 1.00 94.06 83 LEU A O 1
ATOM 658 N N . ILE A 1 84 ? 8.619 -5.263 -10.667 1.00 94.38 84 ILE A N 1
ATOM 659 C CA . ILE A 1 84 ? 9.979 -5.792 -10.844 1.00 94.38 84 ILE A CA 1
ATOM 660 C C . ILE A 1 84 ? 10.119 -6.465 -12.217 1.00 94.38 84 ILE A C 1
ATOM 662 O O . ILE A 1 84 ? 11.072 -6.183 -12.939 1.00 94.38 84 ILE A O 1
ATOM 666 N N . LEU A 1 85 ? 9.153 -7.294 -12.626 1.00 93.69 85 LEU A N 1
ATOM 667 C CA . LEU A 1 85 ? 9.151 -7.929 -13.953 1.00 93.69 85 LEU A CA 1
ATOM 668 C C . LEU A 1 85 ? 9.054 -6.904 -15.094 1.00 93.69 85 LEU A C 1
ATOM 670 O O . LEU A 1 85 ? 9.641 -7.104 -16.160 1.00 93.69 85 LEU A O 1
ATOM 674 N N . SER A 1 86 ? 8.385 -5.772 -14.859 1.00 92.50 86 SER A N 1
ATOM 675 C CA . SER A 1 86 ? 8.301 -4.676 -15.829 1.00 92.50 86 SER A CA 1
ATOM 676 C C . SER A 1 86 ? 9.635 -3.961 -16.077 1.00 92.50 86 SER A C 1
ATOM 678 O O . SER A 1 86 ? 9.769 -3.271 -17.083 1.00 92.50 86 SER A O 1
ATOM 680 N N . LEU A 1 87 ? 10.649 -4.166 -15.227 1.00 89.88 87 LEU A N 1
ATOM 681 C CA . LEU A 1 87 ? 12.010 -3.689 -15.501 1.00 89.88 87 LEU A CA 1
ATOM 682 C C . LEU A 1 87 ? 12.694 -4.482 -16.624 1.00 89.88 87 LEU A C 1
ATOM 684 O O . LEU A 1 87 ? 13.606 -3.963 -17.258 1.00 89.88 87 LEU A O 1
ATOM 688 N N . VAL A 1 88 ? 12.257 -5.719 -16.883 1.00 90.19 88 VAL A N 1
ATOM 689 C CA . VAL A 1 88 ? 12.774 -6.557 -17.977 1.00 90.19 88 VAL A CA 1
ATOM 690 C C . VAL A 1 88 ? 11.936 -6.343 -19.238 1.00 90.19 88 VAL A C 1
ATOM 692 O O . VAL A 1 88 ? 12.467 -5.979 -20.286 1.00 90.19 88 VAL A O 1
ATOM 695 N N . ASP A 1 89 ? 10.614 -6.487 -19.123 1.00 88.38 89 ASP A N 1
ATOM 696 C CA . ASP A 1 89 ? 9.666 -6.219 -20.210 1.00 88.38 89 ASP A CA 1
ATOM 697 C C . ASP A 1 89 ? 8.525 -5.319 -19.722 1.00 88.38 89 ASP A C 1
ATOM 699 O O . ASP A 1 89 ? 7.490 -5.772 -19.216 1.00 88.38 89 ASP A O 1
ATOM 703 N N . ALA A 1 90 ? 8.727 -4.010 -19.893 1.00 84.44 90 ALA A N 1
ATOM 704 C CA . ALA A 1 90 ? 7.773 -2.988 -19.480 1.00 84.44 90 ALA A CA 1
ATOM 705 C C . ALA A 1 90 ? 6.431 -3.120 -20.209 1.00 84.44 90 ALA A C 1
ATOM 707 O O . ALA A 1 90 ? 5.375 -2.890 -19.625 1.00 84.44 90 ALA A O 1
ATOM 708 N N . THR A 1 91 ? 6.445 -3.525 -21.478 1.00 83.50 91 THR A N 1
ATOM 709 C CA . THR A 1 91 ? 5.251 -3.548 -22.330 1.00 83.50 91 THR A CA 1
ATOM 710 C C . THR A 1 91 ? 4.186 -4.519 -21.831 1.00 83.50 91 THR A C 1
ATOM 712 O O . THR A 1 91 ? 3.000 -4.178 -21.815 1.00 83.50 91 THR A O 1
ATOM 715 N N . THR A 1 92 ? 4.603 -5.708 -21.397 1.00 89.69 92 THR A N 1
ATOM 716 C CA . THR A 1 92 ? 3.683 -6.775 -20.983 1.00 89.69 92 THR A CA 1
ATOM 717 C C . THR A 1 92 ? 3.310 -6.664 -19.505 1.00 89.69 92 THR A C 1
ATOM 719 O O . THR A 1 92 ? 2.136 -6.781 -19.148 1.00 89.69 92 THR A O 1
ATOM 722 N N . TRP A 1 93 ? 4.289 -6.402 -18.634 1.00 91.62 93 TRP A N 1
ATOM 723 C CA . TRP A 1 93 ? 4.116 -6.539 -17.182 1.00 91.62 93 TRP A CA 1
ATOM 724 C C . TRP A 1 93 ? 3.685 -5.257 -16.467 1.00 91.62 93 TRP A C 1
ATOM 726 O O . TRP A 1 93 ? 3.100 -5.332 -15.385 1.00 91.62 93 TRP A O 1
ATOM 736 N N . PHE A 1 94 ? 3.893 -4.081 -17.065 1.00 91.38 94 PHE A N 1
ATOM 737 C CA . PHE A 1 94 ? 3.555 -2.816 -16.407 1.00 91.38 94 PHE A CA 1
ATOM 738 C C . PHE A 1 94 ? 2.046 -2.648 -16.179 1.00 91.38 94 PHE A C 1
ATOM 740 O O . PHE A 1 94 ? 1.605 -2.305 -15.084 1.00 91.38 94 PHE A O 1
ATOM 747 N N . ARG A 1 95 ? 1.224 -2.945 -17.194 1.00 92.19 95 ARG A N 1
ATOM 748 C CA . ARG A 1 95 ? -0.244 -2.835 -17.113 1.00 92.19 95 ARG A CA 1
ATOM 749 C C . ARG A 1 95 ? -0.864 -3.678 -15.987 1.00 92.19 95 ARG A C 1
ATOM 751 O O . ARG A 1 95 ? -1.581 -3.098 -15.168 1.00 92.19 95 ARG A O 1
ATOM 758 N N . PRO A 1 96 ? -0.622 -5.001 -15.900 1.00 93.50 96 PRO A N 1
ATOM 759 C CA . PRO A 1 96 ? -1.194 -5.808 -14.824 1.00 93.50 96 PRO A CA 1
ATOM 760 C C . PRO A 1 96 ? -0.670 -5.388 -13.445 1.00 93.50 96 PRO A C 1
ATOM 762 O O . PRO A 1 96 ? -1.445 -5.370 -12.487 1.00 93.50 96 PRO A O 1
ATOM 765 N N . ALA A 1 97 ? 0.599 -4.974 -13.342 1.00 94.06 97 ALA A N 1
ATOM 766 C CA . ALA A 1 97 ? 1.167 -4.470 -12.094 1.00 94.06 97 ALA A CA 1
ATOM 767 C C . ALA A 1 97 ? 0.440 -3.211 -11.597 1.00 94.06 97 ALA A C 1
ATOM 769 O O . ALA A 1 97 ? 0.083 -3.125 -10.422 1.00 94.06 97 ALA A O 1
ATOM 770 N N . MET A 1 98 ? 0.143 -2.270 -12.499 1.00 93.62 98 MET A N 1
ATOM 771 C CA . MET A 1 98 ? -0.600 -1.052 -12.168 1.00 93.62 98 MET A CA 1
ATOM 772 C C . MET A 1 98 ? -2.039 -1.343 -11.742 1.00 93.62 98 MET A C 1
ATOM 774 O O . MET A 1 98 ? -2.512 -0.758 -10.769 1.00 93.62 98 MET A O 1
ATOM 778 N N . VAL A 1 99 ? -2.728 -2.277 -12.406 1.00 95.00 99 VAL A N 1
ATOM 779 C CA . VAL A 1 99 ? -4.081 -2.695 -11.999 1.00 95.00 99 VAL A CA 1
ATOM 780 C C . VAL A 1 99 ? -4.061 -3.294 -10.591 1.00 95.00 99 VAL A C 1
ATOM 782 O O . VAL A 1 99 ? -4.850 -2.883 -9.742 1.00 95.00 99 VAL A O 1
ATOM 785 N N . MET A 1 100 ? -3.126 -4.206 -10.309 1.00 94.00 100 MET A N 1
ATOM 786 C CA . MET A 1 100 ? -2.944 -4.788 -8.972 1.00 94.00 100 MET A CA 1
ATOM 787 C C . MET A 1 100 ? -2.622 -3.717 -7.921 1.00 94.00 100 MET A C 1
ATOM 789 O O . MET A 1 100 ? -3.159 -3.750 -6.814 1.00 94.00 100 MET A O 1
ATOM 793 N N . LEU A 1 101 ? -1.792 -2.728 -8.271 1.00 93.88 101 LEU A N 1
ATOM 794 C CA . LEU A 1 101 ? -1.435 -1.631 -7.376 1.00 93.88 101 LEU A CA 1
ATOM 795 C C . LEU A 1 101 ? -2.644 -0.740 -7.057 1.00 93.88 101 LEU A C 1
ATOM 797 O O . LEU A 1 101 ? -2.856 -0.398 -5.894 1.00 93.88 101 LEU A O 1
ATOM 801 N N . ILE A 1 102 ? -3.460 -0.398 -8.056 1.00 95.12 102 ILE A N 1
ATOM 802 C CA . ILE A 1 102 ? -4.693 0.381 -7.863 1.00 95.12 102 ILE A CA 1
ATOM 803 C C . ILE A 1 102 ? -5.675 -0.400 -6.985 1.00 95.12 102 ILE A C 1
ATOM 805 O O . ILE A 1 102 ? -6.191 0.150 -6.014 1.00 95.12 102 ILE A O 1
ATOM 809 N N . LEU A 1 103 ? -5.871 -1.693 -7.262 1.00 94.75 103 LEU A N 1
ATOM 810 C CA . LEU A 1 103 ? -6.725 -2.561 -6.446 1.00 94.75 103 LEU A CA 1
ATOM 811 C C . LEU A 1 103 ? -6.253 -2.623 -4.989 1.00 94.75 103 LEU A C 1
ATOM 813 O O . LEU A 1 103 ? -7.079 -2.548 -4.077 1.00 94.75 103 LEU A O 1
ATOM 817 N N . ASN A 1 104 ? -4.940 -2.698 -4.758 1.00 94.31 104 ASN A N 1
ATOM 818 C CA . ASN A 1 104 ? -4.362 -2.631 -3.418 1.00 94.31 104 ASN A CA 1
ATOM 819 C C . ASN A 1 104 ? -4.734 -1.322 -2.696 1.00 94.31 104 ASN A C 1
ATOM 821 O O . ASN A 1 104 ? -5.189 -1.358 -1.550 1.00 94.31 104 ASN A O 1
ATOM 825 N N . TRP A 1 105 ? -4.591 -0.173 -3.363 1.00 93.19 105 TRP A N 1
ATOM 826 C CA . TRP A 1 105 ? -4.935 1.133 -2.789 1.00 93.19 105 TRP A CA 1
ATOM 827 C C . TRP A 1 105 ? -6.428 1.290 -2.509 1.00 93.19 105 TRP A C 1
ATOM 829 O O . TRP A 1 105 ? -6.806 1.766 -1.436 1.00 93.19 105 TRP A O 1
ATOM 839 N N . SER A 1 106 ? -7.285 0.847 -3.427 1.00 93.62 106 SER A N 1
ATOM 840 C CA . SER A 1 106 ? -8.734 0.848 -3.220 1.00 93.62 106 SER A CA 1
ATOM 841 C C . SER A 1 106 ? -9.138 -0.059 -2.052 1.00 93.62 106 SER A C 1
ATOM 843 O O . SER A 1 106 ? -9.978 0.321 -1.235 1.00 93.62 106 SER A O 1
ATOM 845 N N . CYS A 1 107 ? -8.510 -1.234 -1.928 1.00 92.69 107 CYS A N 1
ATOM 846 C CA . CYS A 1 107 ? -8.746 -2.158 -0.819 1.00 92.69 107 CYS A CA 1
ATOM 847 C C . CYS A 1 107 ? -8.337 -1.544 0.528 1.00 92.69 107 CYS A C 1
ATOM 849 O O . CYS A 1 107 ? -9.127 -1.558 1.475 1.00 92.69 107 CYS A O 1
ATOM 851 N N . LEU A 1 108 ? -7.141 -0.946 0.602 1.00 92.38 108 LEU A N 1
ATOM 852 C CA . LEU A 1 108 ? -6.661 -0.220 1.780 1.00 92.38 108 LEU A CA 1
ATOM 853 C C . LEU A 1 108 ? -7.655 0.865 2.201 1.00 92.38 108 LEU A C 1
ATOM 855 O O . LEU A 1 108 ? -8.045 0.920 3.367 1.00 92.38 108 LEU A O 1
ATOM 859 N N . PHE A 1 109 ? -8.084 1.705 1.257 1.00 92.12 109 PHE A N 1
ATOM 860 C CA . PHE A 1 109 ? -9.025 2.786 1.531 1.00 92.12 109 PHE A CA 1
ATOM 861 C C . PHE A 1 109 ? -10.324 2.252 2.155 1.00 92.12 109 PHE A C 1
ATOM 863 O O . PHE A 1 109 ? -10.752 2.729 3.207 1.00 92.12 109 PHE A O 1
ATOM 870 N N . GLY A 1 110 ? -10.893 1.186 1.584 1.00 90.31 110 GLY A N 1
ATOM 871 C CA . GLY A 1 110 ? -12.076 0.525 2.142 1.00 90.31 110 GLY A CA 1
ATOM 872 C C . GLY A 1 110 ? -11.857 -0.067 3.540 1.00 90.31 110 GLY A C 1
ATOM 873 O O . GLY A 1 110 ? -12.773 -0.049 4.363 1.00 90.31 110 GLY A O 1
ATOM 874 N N . LEU A 1 111 ? -10.656 -0.569 3.846 1.00 90.56 111 LEU A N 1
ATOM 875 C CA . LEU A 1 111 ? -10.327 -1.097 5.175 1.00 90.56 111 LEU A CA 1
ATOM 876 C C . LEU A 1 111 ? -10.190 0.001 6.228 1.00 90.56 111 LEU A C 1
ATOM 878 O O . LEU A 1 111 ? -10.652 -0.189 7.353 1.00 90.56 111 LEU A O 1
ATOM 882 N N . LEU A 1 112 ? -9.606 1.144 5.869 1.00 89.94 112 LEU A N 1
ATOM 883 C CA . LEU A 1 112 ? -9.420 2.276 6.781 1.00 89.94 112 LEU A CA 1
ATOM 884 C C . LEU A 1 112 ? -10.734 2.993 7.124 1.00 89.94 112 LEU A C 1
ATOM 886 O O . LEU A 1 112 ? -10.851 3.551 8.213 1.00 89.94 112 LEU A O 1
ATOM 890 N N . LEU A 1 113 ? -11.746 2.932 6.252 1.00 88.94 113 LEU A N 1
ATOM 891 C CA . LEU A 1 113 ? -13.080 3.468 6.550 1.00 88.94 113 LEU A CA 1
ATOM 892 C C . LEU A 1 113 ? -13.834 2.653 7.614 1.00 88.94 113 LEU A C 1
ATOM 894 O O . LEU A 1 113 ? -14.709 3.193 8.292 1.00 88.94 113 LEU A O 1
ATOM 898 N N . ARG A 1 114 ? -13.505 1.367 7.801 1.00 86.44 114 ARG A N 1
ATOM 899 C CA . ARG A 1 114 ? -14.233 0.486 8.733 1.00 86.44 114 ARG A CA 1
ATOM 900 C C . ARG A 1 114 ? -14.139 0.929 10.199 1.00 86.44 114 ARG A C 1
ATOM 902 O O . ARG A 1 114 ? -15.200 1.029 10.813 1.00 86.44 114 ARG A O 1
ATOM 909 N N . PRO A 1 115 ? -12.954 1.234 10.768 1.00 85.12 115 PRO A N 1
ATOM 910 C CA . PRO A 1 115 ? -12.854 1.810 12.111 1.00 85.12 115 PRO A CA 1
ATOM 911 C C . PRO A 1 115 ? -13.721 3.064 12.295 1.00 85.12 115 PRO A C 1
ATOM 913 O O . PRO A 1 115 ? -14.468 3.157 13.267 1.00 85.12 115 PRO A O 1
ATOM 916 N N . GLY A 1 116 ? -13.698 3.987 11.327 1.00 84.56 116 GLY A N 1
ATOM 917 C CA . GLY A 1 116 ? -14.514 5.206 11.371 1.00 84.56 116 GLY A CA 1
ATOM 918 C C . GLY A 1 116 ? -16.020 4.925 11.330 1.00 84.56 116 GLY A C 1
ATOM 919 O O . GLY A 1 116 ? -16.795 5.556 12.047 1.00 84.56 116 GLY A O 1
ATOM 920 N N . TRP A 1 117 ? -16.445 3.930 10.552 1.00 85.12 117 TRP A N 1
ATOM 921 C CA . TRP A 1 117 ? -17.845 3.509 10.518 1.00 85.12 117 TRP A CA 1
ATOM 922 C C . TRP A 1 117 ? -18.294 2.857 11.835 1.00 85.12 117 TRP A C 1
ATOM 924 O O . TRP A 1 117 ? -19.387 3.143 12.322 1.00 85.12 117 TRP A O 1
ATOM 934 N N . ILE A 1 118 ? -17.438 2.034 12.454 1.00 84.75 118 ILE A N 1
ATOM 935 C CA . ILE A 1 118 ? -17.688 1.455 13.786 1.00 84.75 118 ILE A CA 1
ATOM 936 C C . ILE A 1 118 ? -17.857 2.569 14.824 1.00 84.75 118 ILE A C 1
ATOM 938 O O . ILE A 1 118 ? -18.802 2.530 15.611 1.00 84.75 118 ILE A O 1
ATOM 942 N N . TYR A 1 119 ? -16.986 3.581 14.788 1.00 83.62 119 TYR A N 1
ATOM 943 C CA . TYR A 1 119 ? -17.085 4.755 15.654 1.00 83.62 119 TYR A CA 1
ATOM 944 C C . TYR A 1 119 ? -18.435 5.467 15.505 1.00 83.62 119 TYR A C 1
ATOM 946 O O . TYR A 1 119 ? -19.121 5.710 16.499 1.00 83.62 119 TYR A O 1
ATOM 954 N N . TYR A 1 120 ? -18.847 5.755 14.267 1.00 84.44 120 TYR A N 1
ATOM 955 C CA . TYR A 1 120 ? -20.121 6.426 14.000 1.00 84.44 120 TYR A CA 1
ATOM 956 C C . TYR A 1 120 ? -21.319 5.606 14.495 1.00 84.44 120 TYR A C 1
ATOM 958 O O . TYR A 1 120 ? -22.235 6.154 15.109 1.00 84.44 120 TYR A O 1
ATOM 966 N N . ARG A 1 121 ? -21.290 4.283 14.290 1.00 84.81 121 ARG A N 1
ATOM 967 C CA . ARG A 1 121 ? -22.358 3.379 14.726 1.00 84.81 121 ARG A CA 1
ATOM 968 C C . ARG A 1 121 ? -22.532 3.386 16.245 1.00 84.81 121 ARG A C 1
ATOM 970 O O . ARG A 1 121 ? -23.661 3.537 16.700 1.00 84.81 121 ARG A O 1
ATOM 977 N N . ILE A 1 122 ? -21.444 3.263 17.007 1.00 83.25 122 ILE A N 1
ATOM 978 C CA . ILE A 1 122 ? -21.493 3.261 18.481 1.00 83.25 122 ILE A CA 1
ATOM 979 C C . ILE A 1 122 ? -22.076 4.585 18.985 1.00 83.25 122 ILE A C 1
ATOM 981 O O . ILE A 1 122 ? -23.038 4.584 19.745 1.00 83.25 122 ILE A O 1
ATOM 985 N N . LYS A 1 123 ? -21.581 5.712 18.462 1.00 80.62 123 LYS A N 1
ATOM 986 C CA . LYS A 1 123 ? -22.070 7.043 18.840 1.00 80.62 123 LYS A CA 1
ATOM 987 C C . LYS A 1 123 ? -23.559 7.250 18.521 1.00 80.62 123 LYS A C 1
ATOM 989 O O . LYS A 1 123 ? -24.262 7.911 19.276 1.00 80.62 123 LYS A O 1
ATOM 994 N N . SER A 1 124 ? -24.047 6.699 17.407 1.00 78.94 124 SER A N 1
ATOM 995 C CA . SER A 1 124 ? -25.460 6.823 17.016 1.00 78.94 124 SER A CA 1
ATOM 996 C C . SER A 1 124 ? -26.423 6.019 17.896 1.00 78.94 124 SER A C 1
ATOM 998 O O . SER A 1 124 ? -27.559 6.443 18.070 1.00 78.94 124 SER A O 1
ATOM 1000 N N . GLN A 1 125 ? -25.985 4.885 18.456 1.00 77.88 125 GLN A N 1
ATOM 1001 C CA . GLN A 1 125 ? -26.835 4.031 19.294 1.00 77.88 125 GLN A CA 1
ATOM 1002 C C . GLN A 1 125 ? -27.133 4.670 20.651 1.00 77.88 125 GLN A C 1
ATOM 1004 O O . GLN A 1 125 ? -28.241 4.532 21.160 1.00 77.88 125 GLN A O 1
ATOM 1009 N N . GLU A 1 126 ? -26.182 5.414 21.204 1.00 68.31 126 GLU A N 1
ATOM 1010 C CA . GLU A 1 126 ? -26.381 6.101 22.480 1.00 68.31 126 GLU A CA 1
ATOM 1011 C C . GLU A 1 126 ? -27.190 7.388 22.365 1.00 68.31 126 GLU A C 1
ATOM 1013 O O . GLU A 1 126 ? -27.915 7.734 23.283 1.00 68.31 126 GLU A O 1
ATOM 1018 N N . ALA A 1 127 ? -27.139 8.084 21.226 1.00 70.12 127 ALA A N 1
ATOM 1019 C CA . ALA A 1 127 ? -27.999 9.249 21.006 1.00 70.12 127 ALA A CA 1
ATOM 1020 C C . ALA A 1 127 ? -29.503 8.893 21.001 1.00 70.12 127 ALA A C 1
ATOM 1022 O O . ALA A 1 127 ? -30.343 9.788 21.055 1.00 70.12 127 ALA A O 1
ATOM 1023 N N . SER A 1 128 ? -29.838 7.600 20.899 1.00 61.97 128 SER A N 1
ATOM 1024 C CA . SER A 1 128 ? -31.206 7.071 20.904 1.00 61.97 128 SER A CA 1
ATOM 1025 C C . SER A 1 128 ? -31.644 6.404 22.218 1.00 61.97 128 SER A C 1
ATOM 1027 O O . SER A 1 128 ? -32.786 5.950 22.287 1.00 61.97 128 SER A O 1
ATOM 1029 N N . THR A 1 129 ? -30.770 6.329 23.228 1.00 55.59 129 THR A N 1
ATOM 1030 C CA . THR A 1 129 ? -31.060 5.799 24.579 1.00 55.59 129 THR A CA 1
ATOM 1031 C C . THR A 1 129 ? -31.039 6.906 25.613 1.00 55.59 129 THR A C 1
ATOM 1033 O O . THR A 1 129 ? -31.980 6.948 26.432 1.00 55.59 129 THR A O 1
#

=== Feature glossary ===
A reading guide for the features in this record.

Start from the sequence.

  · This is the polypeptide sequence — one letter per residue, N-terminus first. Length ranges from a few dozen residues for small domains to over a thousand for large multi-domain proteins.

Fold it, and you get atomic coordinates and the backbone conformation that goes with them.

  · Structure coordinates are given as an mmCIF _atom_site loop: one row per atom with element, residue name, chain id, sequence number, and x/y/z position in Å. Only the four main-chain atoms per residue are included here; side chains are omitted to keep the record compact.

  · Backbone dihedral angles. Every residue except chain termini has a φ (preceding-C → N → Cα → C) and a ψ (N → Cα → C → next-N). They are reported in degrees following the IUPAC sign convention. Secondary structure is essentially a statement about which (φ, ψ) basin each residue occupies.

  · The SS8 string is DSSP's per-residue secondary-structure call. α-helix (H) means an i→i+4 H-bond ladder; β-strand (E) means the residue participates in a β-sheet; 3₁₀ (G) and π (I) are tighter and wider helices; T/S are turns/bends; '-' is loop.

  · SS3 is a coarse helix/strand/coil call (letters a/b/c) made by the P-SEA algorithm from inter-Cα distances and dihedrals. It is less detailed than DSSP but needs only Cα positions.

Summarize the fold with a handful of shape descriptors and a per-residue structural alph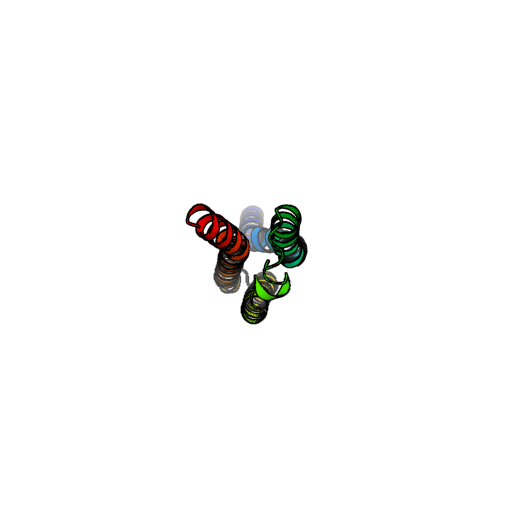abet.

  · Radius of gyration (Rg) is the root-mean-square distance of Cα atoms from their centroid — a single number for overall size and compactness. A globular domain of N residues has Rg ≈ 2.2·N^0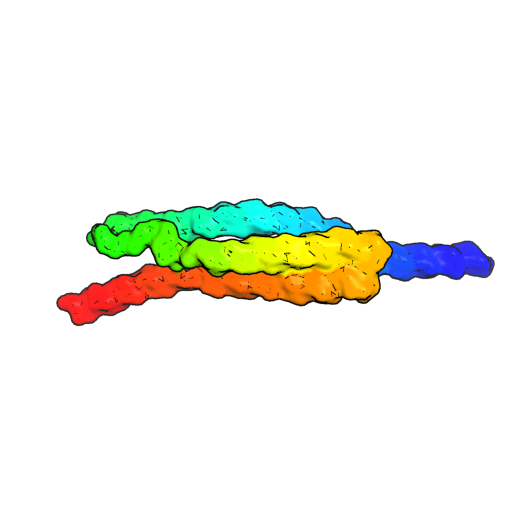.38 Å; an extended or disordered chain has a much larger Rg. The Cα contact count is the number of residue pairs whose Cα atoms are within 8 Å and are more than four positions apart in sequence — a standard proxy for tertiary packing density. The bounding box is the smallest axis-aligned box enclosing all Cα atoms.

  · The Foldseek 3Di string encodes local terti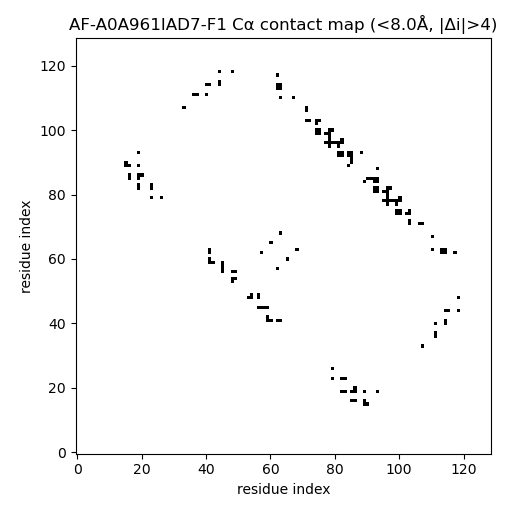ary geometry as a 20-letter alphabet — one character 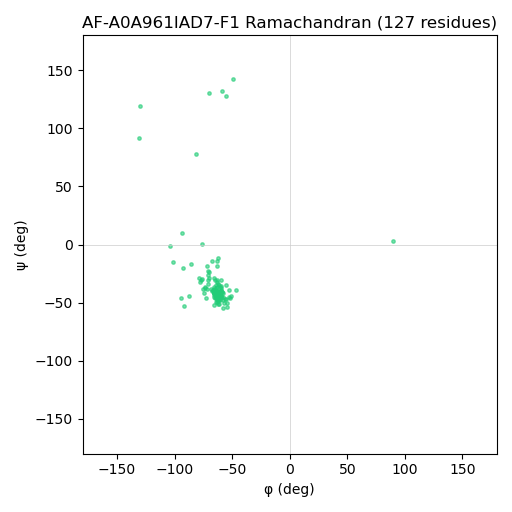per residue — derived from the relative positions of nearby Cα atoms. Unlike the amino-acid sequence, 3Di is a direct function of the 3D structure, so two proteins with the same fold have similar 3Di strings even at low sequence identity.

  · Solvent-accessible surface area (SASA) is the area in Å² traced out by the centre of a 1.4 Å probe sphere (a water molecule) rolled over the protein's van der Waals surface (Shrake–Rupley / Lee–Richards construction). Buried residues have near-zero SASA; fully exposed residues can exceed 200 Å². The total SASA scales roughly with the number of surface residues.

Ask how reliable the model is.

  · pLDDT (predicted Local Distance Difference Test) is AlphaFold's per-residue confidence score, ranging from 0 to 100. Values above 90 indicate high confidence (ty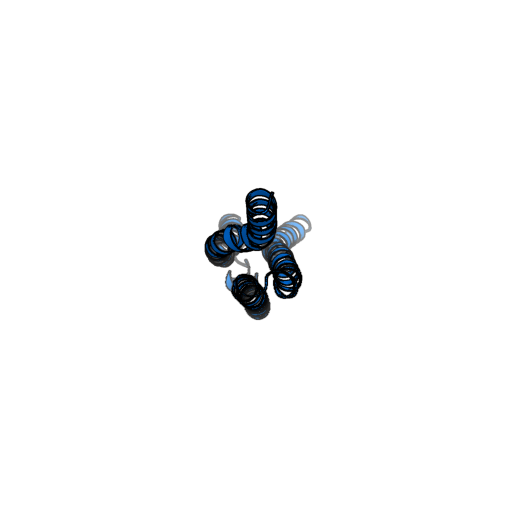pically well-packed cores); 70–90 is confident; 50–70 low confidence; below 50 usually means the region is disordered or the prediction is unreliable there. AlphaFold stores pLDDT in the mmCIF B-factor column.

  · B-factor (Debye–Waller factor) reflects atomic displacement in the crystal lattice. It is an experimental observable (units Å²), not a prediction; low values mean the atom is pinned down, high values mean it moves or is heterogeneous across the crystal.

  · Predicted Aligned Error (PAE) is an AlphaFold confidence matrix: entry (i, j) is the expected error in the position of residue j, in ångströms, when the prediction is superimposed on the true structure at residue i. Low PAE within a block of residues means that block is internally rigid and well-predicted; high PAE between two block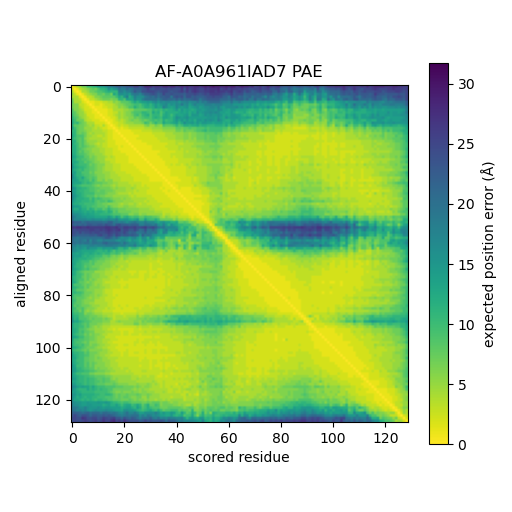s means their relative placement is uncertain even if each block individually is confident.

Place it in context: what it resembles, what it is annotated as, and how it looks.

  · Nearest PDB neighbors are the top structural matches found by Foldseek when searching this structure against the entire Protein Data Bank. Each hit reports a TM-score (0 to 1; >0.5 almost always implies the same fold) and an E-value. These are *structural* homologs — they may share no detectable sequence similarity.

  · Functional annotations link the protein to curated databases. InterPro entries identify conserved domains and families by matching the sequence against member-database signatures (Pfam, PROSITE, CDD, …). Gene Ontology (GO) terms describe molecular function, biological process, and cellular component in a controlled vocabulary. CATH places the structure in a hierarchical fold classification (Class/Architecture/Topology/Homologous-superfamily). The organism is the source species.

  · Three diagnostic plots accompany the record. The Cα contact map visualizes the tertiary structure as a 2D adjacency matrix (8 Å cutoff, sequence-local contacts suppressed). The Ramachandran plot shows the distribution of backbone (φ, ψ) torsions, with points in the α and β basins reflecting secondary structure content. The PAE plot shows AlphaFold's inter-residue confidence as a color matrix.

  · Six rendered views show the 3D structure from the faces of a cube — i.e. along ±x, ±y, ±z. Rendering representation is drawn randomly per protein from cartoon (secondary-structure ribbons), sticks (backbone bonds), or molecular surface; coloring is either N→C rainbow (blue at the N-terminus through red at the C-terminus) or one color per chain.